Protein AF-0000000085929591 (afdb_homodimer)

Secondary structure (DSSP, 8-state):
--HHHHHHHHHHTTSS-TTTEEEEEEEE-TTSEEEEEEEEEEEE-SSSEEEEEEEEEEETTEEEEEEEEEEEHHHHHHHHHHHHHHHH-/--HHHHHHHHHHTTSS-TTTEEEEEEEE-TTSEEEEEEEEEEEE-SSSEEEEEEEEEEETTEEEEEEEEEEEHHHHHHHHHHHHHHHH-

Radius of gyration: 17.03 Å; Cα contacts (8 Å, |Δi|>4): 283; chains: 2; bounding box: 38×48×40 Å

Solvent-accessible surface area (backbone atoms only — not comparable to full-atom values): 10085 Å² total; per-residue (Å²): 133,53,68,70,55,52,54,49,50,37,30,74,72,66,74,45,51,67,88,43,35,42,78,72,45,74,45,76,45,96,88,55,31,35,39,36,35,25,37,42,70,75,54,63,42,94,91,43,37,30,32,36,43,37,36,29,39,63,54,95,94,42,77,41,78,74,44,75,46,74,46,40,49,65,54,53,52,52,50,53,52,44,51,54,53,56,69,71,101,134,54,71,69,56,51,55,47,50,37,30,75,73,65,76,45,51,66,88,43,36,42,80,72,45,73,45,78,44,94,87,54,31,35,40,35,36,25,37,42,69,76,54,64,42,95,90,44,37,29,34,34,43,37,36,29,39,62,53,94,96,41,77,42,78,76,45,75,47,74,47,40,51,65,55,53,52,51,50,53,52,43,51,54,52,58,73,71,105

Structure (mmCIF, N/CA/C/O backbone):
data_AF-0000000085929591-model_v1
#
loop_
_entity.id
_entity.type
_entity.pdbx_description
1 polymer 'Uncharacterized protein'
#
loop_
_atom_site.group_PDB
_atom_site.id
_atom_site.type_symbol
_atom_site.label_atom_id
_atom_site.label_alt_id
_atom_site.label_comp_id
_atom_site.label_asym_id
_atom_site.label_entity_id
_atom_site.label_seq_id
_atom_site.pdbx_PDB_ins_code
_atom_site.Cartn_x
_atom_site.Cartn_y
_atom_site.Cartn_z
_atom_site.occupancy
_atom_site.B_iso_or_equiv
_atom_site.auth_seq_id
_atom_site.auth_comp_id
_atom_site.auth_asym_id
_atom_site.auth_atom_id
_atom_site.pdbx_PDB_model_num
ATOM 1 N N . MET A 1 1 ? -1.637 -21.219 -13.594 1 83.44 1 MET A N 1
ATOM 2 C CA . MET A 1 1 ? -0.221 -20.875 -13.547 1 83.44 1 MET A CA 1
ATOM 3 C C . MET A 1 1 ? 0.31 -20.922 -12.117 1 83.44 1 MET A C 1
ATOM 5 O O . MET A 1 1 ? -0.383 -20.531 -11.18 1 83.44 1 MET A O 1
ATOM 9 N N . ARG A 1 2 ? 1.477 -21.438 -12.094 1 88 2 ARG A N 1
ATOM 10 C CA . ARG A 1 2 ? 2.119 -21.469 -10.789 1 88 2 ARG A CA 1
ATOM 11 C C . ARG A 1 2 ? 2.688 -20.109 -10.422 1 88 2 ARG A C 1
ATOM 13 O O . ARG A 1 2 ? 2.99 -19.297 -11.305 1 88 2 ARG A O 1
ATOM 20 N N . ILE A 1 3 ? 2.855 -19.828 -9.133 1 92.25 3 ILE A N 1
ATOM 21 C CA . ILE A 1 3 ? 3.312 -18.531 -8.641 1 92.25 3 ILE A CA 1
ATOM 22 C C . ILE A 1 3 ? 4.668 -18.188 -9.25 1 92.25 3 ILE A C 1
ATOM 24 O O . ILE A 1 3 ? 4.891 -17.062 -9.703 1 92.25 3 ILE A O 1
ATOM 28 N N . LYS A 1 4 ? 5.551 -19.141 -9.312 1 93.75 4 LYS A N 1
ATOM 29 C CA . LYS A 1 4 ? 6.887 -18.906 -9.852 1 93.75 4 LYS A CA 1
ATOM 30 C C . LYS A 1 4 ? 6.816 -18.516 -11.328 1 93.75 4 LYS A C 1
ATOM 32 O O . LYS A 1 4 ? 7.609 -17.688 -11.789 1 93.75 4 LYS A O 1
ATOM 37 N N . GLU A 1 5 ? 5.934 -19.094 -12.031 1 94 5 GLU A N 1
ATOM 38 C CA . GLU A 1 5 ? 5.738 -18.766 -13.438 1 94 5 GLU A CA 1
ATOM 39 C C . GLU A 1 5 ? 5.207 -17.344 -13.594 1 94 5 GLU A C 1
ATOM 41 O O . GLU A 1 5 ? 5.59 -16.625 -14.523 1 94 5 GLU A O 1
ATOM 46 N N . ILE A 1 6 ? 4.297 -16.969 -12.688 1 94.25 6 ILE A N 1
ATOM 47 C CA . ILE A 1 6 ? 3.711 -15.641 -12.719 1 94.25 6 ILE A CA 1
ATOM 48 C C . ILE A 1 6 ? 4.793 -14.594 -12.445 1 94.25 6 ILE A C 1
ATOM 50 O O . ILE A 1 6 ? 4.898 -13.602 -13.164 1 94.25 6 ILE A O 1
ATOM 54 N N . ILE A 1 7 ? 5.645 -14.867 -11.469 1 96.19 7 ILE A N 1
ATOM 55 C CA . ILE A 1 7 ? 6.73 -13.969 -11.102 1 96.19 7 ILE A CA 1
ATOM 56 C C . ILE A 1 7 ? 7.695 -13.812 -12.273 1 96.19 7 ILE A C 1
ATOM 58 O O . ILE A 1 7 ? 8.117 -12.703 -12.602 1 96.19 7 ILE A O 1
ATOM 62 N N . LYS A 1 8 ? 7.984 -14.93 -12.906 1 95.56 8 LYS A N 1
ATOM 63 C CA . LYS A 1 8 ? 8.859 -14.898 -14.078 1 95.56 8 LYS A CA 1
ATOM 64 C C . LYS A 1 8 ? 8.211 -14.125 -15.227 1 95.56 8 LYS A C 1
ATOM 66 O O . LYS A 1 8 ? 8.867 -13.328 -15.891 1 95.56 8 LYS A O 1
ATOM 71 N N . ALA A 1 9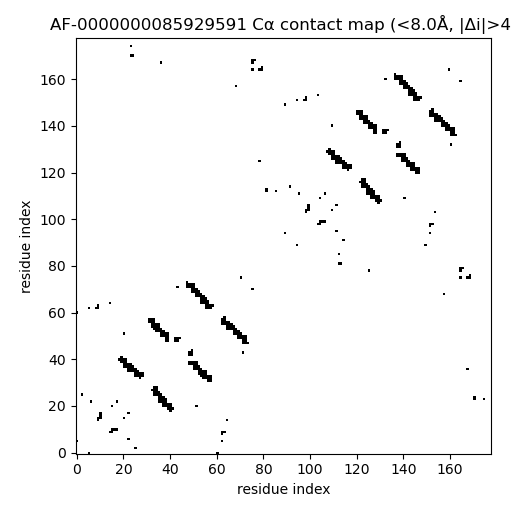 ? 6.941 -14.383 -15.43 1 95.31 9 ALA A N 1
ATOM 72 C CA . ALA A 1 9 ? 6.219 -13.695 -16.5 1 95.31 9 ALA A CA 1
ATOM 73 C C . ALA A 1 9 ? 6.219 -12.188 -16.281 1 95.31 9 ALA A C 1
ATOM 75 O O . ALA A 1 9 ? 6.406 -11.414 -17.219 1 95.31 9 ALA A O 1
ATOM 76 N N . LEU A 1 10 ? 6.012 -11.711 -15.055 1 96.19 10 LEU A N 1
ATOM 77 C CA . LEU A 1 10 ? 6.027 -10.289 -14.727 1 96.19 10 LEU A CA 1
ATOM 78 C C . LEU A 1 10 ? 7.398 -9.68 -15.008 1 96.19 10 LEU A C 1
ATOM 80 O O . LEU A 1 10 ? 7.492 -8.562 -15.508 1 96.19 10 LEU A O 1
ATOM 84 N N . SER A 1 11 ? 8.43 -10.438 -14.695 1 96.44 11 SER A N 1
ATOM 85 C CA . SER A 1 11 ? 9.789 -9.977 -14.945 1 96.44 11 SER A CA 1
ATOM 86 C C . SER A 1 11 ? 10.07 -9.898 -16.438 1 96.44 11 SER A C 1
ATOM 88 O O . SER A 1 11 ? 10.633 -8.914 -16.922 1 96.44 11 SER A O 1
ATOM 90 N N . ASP A 1 12 ? 9.633 -10.922 -17.188 1 96.06 12 ASP A N 1
ATOM 91 C CA . ASP A 1 12 ? 9.844 -10.969 -18.625 1 96.06 12 ASP A CA 1
ATOM 92 C C . ASP A 1 12 ? 9.141 -9.812 -19.328 1 96.06 12 ASP A C 1
ATOM 94 O O . ASP A 1 12 ? 9.625 -9.297 -20.344 1 96.06 12 ASP A O 1
ATOM 98 N N . LYS A 1 13 ? 8.039 -9.352 -18.812 1 95.5 13 LYS A N 1
ATOM 99 C CA . LYS A 1 13 ? 7.254 -8.258 -19.375 1 95.5 13 LYS A CA 1
ATOM 100 C C . LYS A 1 13 ? 7.828 -6.902 -18.984 1 95.5 13 LYS A C 1
ATOM 102 O O . LYS A 1 13 ? 7.344 -5.859 -19.422 1 95.5 13 LYS A O 1
ATOM 107 N N . GLY A 1 14 ? 8.789 -6.906 -18.031 1 95.5 14 GLY A N 1
ATOM 108 C CA . GLY A 1 14 ? 9.406 -5.672 -17.578 1 95.5 14 GLY A CA 1
ATOM 109 C C . GLY A 1 14 ? 8.625 -4.992 -16.469 1 95.5 14 GLY A C 1
ATOM 110 O O . GLY A 1 14 ? 8.875 -3.828 -16.156 1 95.5 14 GLY A O 1
ATOM 111 N N . GLU A 1 15 ? 7.637 -5.73 -15.875 1 95.81 15 GLU A N 1
ATOM 112 C CA . GLU A 1 15 ? 6.801 -5.148 -14.828 1 95.81 15 GLU A CA 1
ATOM 113 C C . GLU A 1 15 ? 7.543 -5.094 -13.492 1 95.81 15 GLU A C 1
ATOM 115 O O . GLU A 1 15 ? 7.387 -4.141 -12.727 1 95.81 15 GLU A O 1
ATOM 120 N N . VAL A 1 16 ? 8.289 -6.09 -13.203 1 96 16 VAL A N 1
ATOM 121 C CA . VAL A 1 16 ? 9.086 -6.16 -11.977 1 96 16 VAL A CA 1
ATOM 122 C C . VAL A 1 16 ? 10.422 -6.832 -12.273 1 96 16 VAL A C 1
ATOM 124 O O . VAL A 1 16 ? 10.469 -8.016 -12.617 1 96 16 VAL A O 1
ATOM 127 N N . SER A 1 17 ? 11.469 -6.129 -12.125 1 97.19 17 SER A N 1
ATOM 128 C CA . SER A 1 17 ? 12.797 -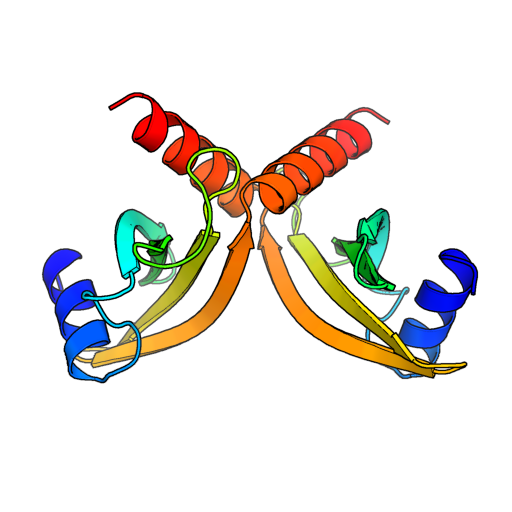6.68 -12.383 1 97.19 17 SER A CA 1
ATOM 129 C C . SER A 1 17 ? 13.281 -7.531 -11.219 1 97.19 17 SER A C 1
ATOM 131 O O . SER A 1 17 ? 13.469 -7.027 -10.109 1 97.19 17 SER A O 1
ATOM 133 N N . LEU A 1 18 ? 13.602 -8.719 -11.492 1 97.5 18 LEU A N 1
ATOM 134 C CA . LEU A 1 18 ? 14.055 -9.625 -10.438 1 97.5 18 LEU A CA 1
ATOM 135 C C . LEU A 1 18 ? 15.484 -9.305 -10.023 1 97.5 18 LEU A C 1
ATOM 137 O O . LEU A 1 18 ? 15.961 -9.773 -8.984 1 97.5 18 LEU A O 1
ATOM 141 N N . ASP A 1 19 ? 16.188 -8.492 -10.805 1 96.44 19 ASP A N 1
ATOM 142 C CA . ASP A 1 19 ? 17.5 -8 -10.406 1 96.44 19 ASP A CA 1
ATOM 143 C C . ASP A 1 19 ? 17.375 -6.969 -9.289 1 96.44 19 ASP A C 1
ATOM 145 O O . ASP A 1 19 ? 18.312 -6.785 -8.5 1 96.44 19 ASP A O 1
ATOM 149 N N . ILE A 1 20 ? 16.234 -6.34 -9.203 1 97.44 20 ILE A N 1
ATOM 150 C CA . ILE A 1 20 ? 16.016 -5.25 -8.258 1 97.44 20 ILE A CA 1
ATOM 151 C C . ILE A 1 20 ? 15.094 -5.723 -7.133 1 97.44 20 ILE A C 1
ATOM 153 O O . ILE A 1 20 ? 15.266 -5.328 -5.977 1 97.44 20 ILE A O 1
ATOM 157 N N . TRP A 1 21 ? 14.148 -6.512 -7.512 1 97.38 21 TRP A N 1
ATOM 158 C CA . TRP A 1 21 ? 13.109 -6.906 -6.566 1 97.38 21 TRP A CA 1
ATOM 159 C C . TRP A 1 21 ? 13.156 -8.406 -6.305 1 97.38 21 TRP A C 1
ATOM 161 O O . TRP A 1 21 ? 13.031 -9.211 -7.23 1 97.38 21 TRP A O 1
ATOM 171 N N . LYS A 1 22 ? 13.281 -8.859 -5.09 1 97 22 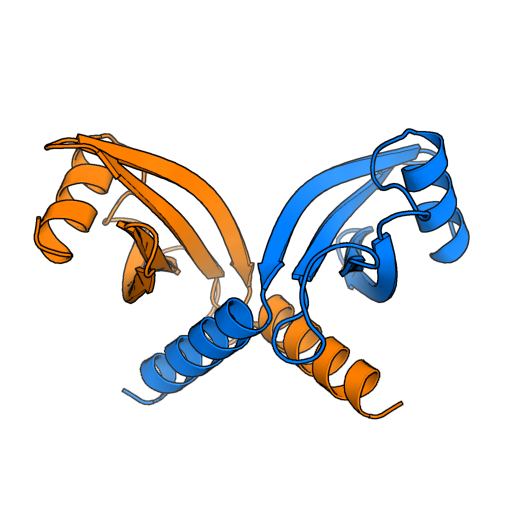LYS A N 1
ATOM 172 C CA . LYS A 1 22 ? 13.242 -10.25 -4.664 1 97 22 LYS A CA 1
ATOM 173 C C . LYS A 1 22 ? 11.859 -10.625 -4.141 1 97 22 LYS A C 1
ATOM 175 O O . LYS A 1 22 ? 11.398 -10.07 -3.141 1 97 22 LYS A O 1
ATOM 180 N N . PRO A 1 23 ? 11.172 -11.578 -4.781 1 97.5 23 PRO A N 1
ATOM 181 C CA . PRO A 1 23 ? 9.898 -12.016 -4.203 1 97.5 23 PRO A CA 1
ATOM 182 C C . PRO A 1 23 ? 10.07 -12.672 -2.838 1 97.5 23 PRO A C 1
ATOM 184 O O . PRO A 1 23 ? 10.938 -13.531 -2.666 1 97.5 23 PRO A O 1
ATOM 187 N N . ILE A 1 24 ? 9.188 -12.273 -1.841 1 96.88 24 ILE A N 1
ATOM 188 C CA . ILE A 1 24 ? 9.398 -12.836 -0.513 1 96.88 24 ILE A CA 1
ATOM 189 C C . ILE A 1 24 ? 8.109 -13.5 -0.03 1 96.88 24 ILE A C 1
ATOM 191 O O . ILE A 1 24 ? 8.117 -14.266 0.938 1 96.88 24 ILE A O 1
ATOM 195 N N . SER A 1 25 ? 6.996 -13.18 -0.632 1 96.25 25 SER A N 1
ATOM 196 C CA . SER A 1 25 ? 5.727 -13.805 -0.29 1 96.25 25 SER A CA 1
ATOM 197 C C . SER A 1 25 ? 4.703 -13.633 -1.41 1 96.25 25 SER A C 1
ATOM 199 O O . SER A 1 25 ? 4.82 -12.719 -2.225 1 96.25 25 SER A O 1
ATOM 201 N N . ALA A 1 26 ? 3.799 -14.531 -1.488 1 96.12 26 ALA A N 1
ATOM 202 C CA . ALA A 1 26 ? 2.689 -14.461 -2.438 1 96.12 26 ALA A CA 1
ATOM 203 C C . ALA A 1 26 ? 1.414 -15.039 -1.833 1 96.12 26 ALA A C 1
ATOM 205 O O . ALA A 1 26 ? 1.467 -16 -1.055 1 96.12 26 ALA A O 1
ATOM 206 N N . ARG A 1 27 ? 0.378 -14.336 -2.229 1 93.25 27 ARG A N 1
ATOM 207 C CA . ARG A 1 27 ? -0.925 -14.75 -1.723 1 93.25 27 ARG A CA 1
ATOM 208 C C . ARG A 1 27 ? -1.979 -14.711 -2.824 1 93.25 27 ARG A C 1
ATOM 210 O O . ARG A 1 27 ? -2.191 -13.672 -3.449 1 93.25 27 ARG A O 1
ATOM 217 N N . LYS A 1 28 ? -2.6 -15.805 -2.98 1 88.38 28 LYS A N 1
ATOM 218 C CA . LYS A 1 28 ? -3.678 -15.859 -3.963 1 88.38 28 LYS A CA 1
ATOM 219 C C . LYS A 1 28 ? -5.02 -15.508 -3.326 1 88.38 28 LYS A C 1
ATOM 221 O O . LYS A 1 28 ? -5.332 -15.969 -2.227 1 88.38 28 LYS A O 1
ATOM 226 N N . SER A 1 29 ? -5.707 -14.578 -3.963 1 83.44 29 SER A N 1
ATOM 227 C CA . SER A 1 29 ? -7.031 -14.211 -3.477 1 83.44 29 SER A CA 1
ATOM 228 C C . SER A 1 29 ? -8.109 -15.078 -4.113 1 83.44 29 SER A C 1
ATOM 230 O O . SER A 1 29 ? -7.875 -15.727 -5.133 1 83.44 29 SER A O 1
ATOM 232 N N . SER A 1 30 ? -9.297 -15.07 -3.434 1 79.94 30 SER A N 1
ATOM 233 C CA . SER A 1 30 ? -10.398 -15.914 -3.879 1 79.94 30 SER A CA 1
ATOM 234 C C . SER A 1 30 ? -10.93 -15.461 -5.234 1 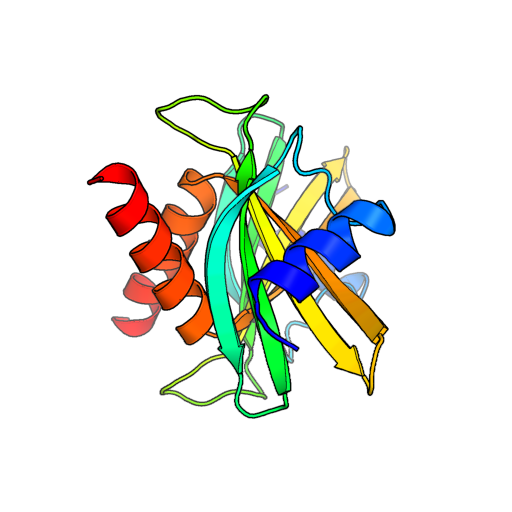79.94 30 SER A C 1
ATOM 236 O O . SER A 1 30 ? -11.531 -16.25 -5.969 1 79.94 30 SER A O 1
ATOM 238 N N . ASP A 1 31 ? -10.711 -14.219 -5.543 1 80.06 31 ASP A N 1
ATOM 239 C CA . ASP A 1 31 ? -11.234 -13.672 -6.793 1 80.06 31 ASP A CA 1
ATOM 240 C C . ASP A 1 31 ? -10.305 -13.984 -7.961 1 80.06 31 ASP A C 1
ATOM 242 O O . ASP A 1 31 ? -10.516 -13.5 -9.078 1 80.06 31 ASP A O 1
ATOM 246 N N . GLY A 1 32 ? -9.211 -14.75 -7.746 1 80.75 32 GLY A N 1
ATOM 247 C CA . GLY A 1 32 ? -8.305 -15.164 -8.805 1 80.75 32 GLY A CA 1
ATOM 248 C C . GLY A 1 32 ? -7.09 -14.258 -8.938 1 80.75 32 GLY A C 1
ATOM 249 O O . GLY A 1 32 ? -6.227 -14.492 -9.781 1 80.75 32 GLY A O 1
ATOM 250 N N . THR A 1 33 ? -7.09 -13.211 -8.125 1 91 33 THR A N 1
ATOM 251 C CA . THR A 1 33 ? -5.941 -12.312 -8.172 1 91 33 THR A CA 1
ATOM 252 C C . THR A 1 33 ? -4.832 -12.805 -7.25 1 91 33 THR A C 1
ATOM 254 O O . THR A 1 33 ? -5.035 -13.734 -6.465 1 91 33 THR A O 1
ATOM 257 N N . LEU A 1 34 ? -3.686 -12.289 -7.535 1 94.81 34 LEU A N 1
ATOM 258 C CA . LEU A 1 34 ? -2.494 -12.648 -6.777 1 94.81 34 LEU A CA 1
ATOM 259 C C . LEU A 1 34 ? -1.807 -11.414 -6.215 1 94.81 34 LEU A C 1
ATOM 261 O O . LEU A 1 34 ? -1.66 -10.406 -6.91 1 94.81 34 LEU A O 1
ATOM 265 N N . ASP A 1 35 ? -1.542 -11.469 -4.91 1 95.25 35 ASP A N 1
ATOM 266 C CA . ASP A 1 35 ? -0.692 -10.469 -4.266 1 95.25 35 ASP A CA 1
ATOM 267 C C . ASP A 1 35 ? 0.738 -10.984 -4.117 1 95.25 35 ASP A C 1
ATOM 269 O O . ASP A 1 35 ? 0.958 -12.102 -3.648 1 95.25 35 ASP A O 1
ATOM 273 N N . ILE A 1 36 ? 1.66 -10.18 -4.582 1 97.31 36 ILE A N 1
ATOM 274 C CA . ILE A 1 36 ? 3.061 -10.555 -4.426 1 97.31 36 ILE A CA 1
ATOM 275 C C . ILE A 1 36 ? 3.812 -9.453 -3.686 1 97.31 36 ILE A C 1
ATOM 277 O O . ILE A 1 36 ? 3.668 -8.266 -4.008 1 97.31 36 ILE A O 1
ATOM 281 N N . LEU A 1 37 ? 4.555 -9.836 -2.664 1 97.75 37 LEU A N 1
ATOM 282 C CA . LEU A 1 37 ? 5.41 -8.914 -1.922 1 97.75 37 LEU A CA 1
ATOM 283 C C . LEU A 1 37 ? 6.879 -9.133 -2.285 1 97.75 37 LEU A C 1
ATOM 285 O O . LEU A 1 37 ? 7.367 -10.266 -2.275 1 97.75 37 LEU A O 1
ATOM 289 N N . TYR A 1 38 ? 7.5 -8.016 -2.674 1 97.69 38 TYR A N 1
ATOM 290 C CA . TYR A 1 38 ? 8.922 -8.047 -2.998 1 97.69 38 TYR A CA 1
ATOM 291 C C . TYR A 1 38 ? 9.727 -7.199 -2.018 1 97.69 38 TYR A C 1
ATOM 293 O O . TYR A 1 38 ? 9.203 -6.234 -1.454 1 97.69 38 TYR A O 1
ATOM 301 N N . ARG A 1 39 ? 10.969 -7.543 -1.855 1 97.19 39 ARG A N 1
ATOM 302 C CA . ARG A 1 39 ? 11.953 -6.711 -1.168 1 97.19 39 ARG A CA 1
ATOM 303 C C . ARG A 1 39 ? 12.969 -6.145 -2.152 1 97.19 39 ARG A C 1
ATOM 305 O O . ARG A 1 39 ? 13.453 -6.855 -3.035 1 97.19 39 ARG A O 1
ATOM 312 N N . ASN A 1 40 ? 13.195 -4.891 -2.021 1 97.12 40 ASN A N 1
ATOM 313 C CA . ASN A 1 40 ? 14.188 -4.27 -2.896 1 97.12 40 ASN A CA 1
ATOM 314 C C . ASN A 1 40 ? 15.602 -4.742 -2.568 1 97.12 40 ASN A C 1
ATOM 316 O O . ASN A 1 40 ? 16 -4.754 -1.401 1 97.12 40 ASN A O 1
ATOM 320 N N . ARG A 1 41 ? 16.312 -5.043 -3.561 1 94.94 41 ARG A N 1
ATOM 321 C CA . ARG A 1 41 ? 17.672 -5.574 -3.361 1 94.94 41 ARG A CA 1
ATOM 322 C C . ARG A 1 41 ? 18.703 -4.453 -3.332 1 94.94 41 ARG A C 1
ATOM 324 O O . ARG A 1 41 ? 19.828 -4.648 -2.871 1 94.94 41 ARG A O 1
ATOM 331 N N . VAL 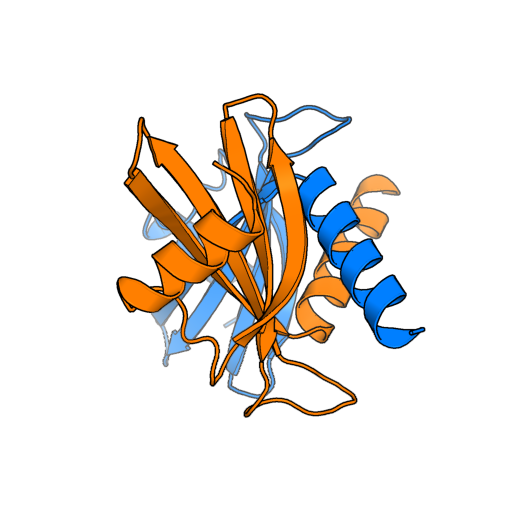A 1 42 ? 18.281 -3.314 -3.848 1 92.5 42 VAL A N 1
ATOM 332 C CA . VAL A 1 42 ? 19.297 -2.312 -4.172 1 92.5 42 VAL A CA 1
ATOM 333 C C . VAL A 1 42 ? 19.141 -1.106 -3.248 1 92.5 42 VAL A C 1
ATOM 335 O O . VAL A 1 42 ? 20.141 -0.564 -2.758 1 92.5 42 VAL A O 1
ATOM 338 N N . VAL A 1 43 ? 17.906 -0.72 -3.061 1 88.81 43 VAL A N 1
ATOM 339 C CA . VAL A 1 43 ? 17.688 0.474 -2.248 1 88.81 43 VAL A CA 1
ATOM 340 C C . VAL A 1 43 ? 17.094 0.081 -0.898 1 88.81 43 VAL A C 1
ATOM 342 O O . VAL A 1 43 ? 1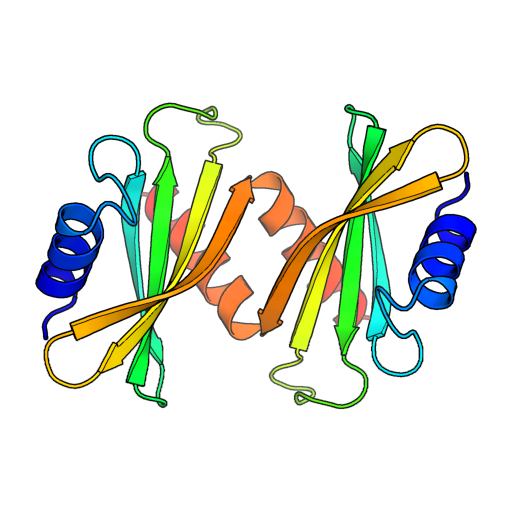6.578 -1.025 -0.741 1 88.81 43 VAL A O 1
ATOM 345 N N . GLY A 1 44 ? 17.25 0.973 0.072 1 84.19 44 GLY A N 1
ATOM 346 C CA . GLY A 1 44 ? 16.812 0.704 1.435 1 84.19 44 GLY A CA 1
ATOM 347 C C . GLY A 1 44 ? 17.938 0.185 2.32 1 84.19 44 GLY A C 1
ATOM 348 O O . GLY A 1 44 ? 19.047 -0.04 1.852 1 84.19 44 GLY A O 1
ATOM 349 N N . SER A 1 45 ? 17.734 0.151 3.576 1 85.69 45 SER A N 1
ATOM 350 C CA . SER A 1 45 ? 18.688 -0.381 4.547 1 85.69 45 SER A CA 1
ATOM 351 C C . SER A 1 45 ? 18.109 -1.602 5.266 1 85.69 45 SER A C 1
ATOM 353 O O . SER A 1 45 ? 16.938 -1.925 5.109 1 85.69 45 SER A O 1
ATOM 355 N N . GLU A 1 46 ? 18.969 -2.264 5.859 1 84.62 46 GLU A N 1
ATOM 356 C CA . GLU A 1 46 ? 18.516 -3.404 6.656 1 84.62 46 GLU A CA 1
ATOM 357 C C . GLU A 1 46 ? 17.484 -2.979 7.699 1 84.62 46 GLU A C 1
ATOM 359 O O . GLU A 1 46 ? 16.562 -3.736 8.016 1 84.62 46 GLU A O 1
ATOM 364 N N . LYS A 1 47 ? 17.641 -1.708 8.188 1 87.44 47 LYS A N 1
ATOM 365 C CA . LYS A 1 47 ? 16.766 -1.208 9.242 1 87.44 47 LYS A CA 1
ATOM 366 C C . LYS A 1 47 ? 15.445 -0.697 8.664 1 87.44 47 LYS A C 1
ATOM 368 O O . LYS A 1 47 ? 14.43 -0.641 9.367 1 87.44 47 LYS A O 1
ATOM 373 N N . ASP A 1 48 ? 15.547 -0.304 7.414 1 90.19 48 ASP A N 1
ATOM 374 C CA . ASP A 1 48 ? 14.344 0.209 6.77 1 90.19 48 ASP A CA 1
ATOM 375 C C . ASP A 1 48 ? 14.289 -0.215 5.301 1 90.19 48 ASP A C 1
ATOM 377 O O . ASP A 1 48 ? 14.461 0.611 4.402 1 90.19 48 ASP A O 1
ATOM 381 N N . PRO A 1 49 ? 14.062 -1.452 5.113 1 94.44 49 PRO A N 1
ATOM 382 C CA . PRO A 1 49 ? 13.977 -1.984 3.752 1 94.44 49 PRO A CA 1
ATOM 383 C C . PRO A 1 49 ? 12.812 -1.389 2.957 1 94.44 49 PRO A C 1
ATOM 385 O O . PRO A 1 49 ? 11.891 -0.824 3.543 1 94.44 49 PRO A O 1
ATOM 388 N N . VAL A 1 50 ? 12.953 -1.439 1.698 1 94.69 50 VAL A N 1
ATOM 389 C CA . VAL A 1 50 ? 11.914 -1 0.778 1 94.69 50 VAL A CA 1
ATOM 390 C C . VAL A 1 50 ? 11.234 -2.213 0.143 1 94.69 50 VAL A C 1
ATOM 392 O O . VAL A 1 50 ? 11.906 -3.17 -0.249 1 94.69 50 VAL A O 1
ATOM 395 N N . PHE A 1 51 ? 9.945 -2.166 0.134 1 96.12 51 PHE A N 1
ATOM 396 C CA . PHE A 1 51 ? 9.164 -3.285 -0.388 1 96.12 51 PHE A CA 1
ATOM 397 C C . PHE A 1 51 ? 8.297 -2.842 -1.56 1 96.12 51 PHE A C 1
ATOM 399 O O . PHE A 1 51 ? 8.07 -1.645 -1.753 1 96.12 51 PHE A O 1
ATOM 406 N N . LEU A 1 52 ? 7.91 -3.73 -2.354 1 96.69 52 LEU A N 1
ATOM 407 C CA . LEU A 1 52 ? 6.93 -3.584 -3.426 1 96.69 52 LEU A CA 1
ATOM 408 C C . LEU A 1 52 ? 5.812 -4.613 -3.285 1 96.69 52 LEU A C 1
ATOM 410 O O . LEU A 1 52 ? 6.078 -5.805 -3.135 1 96.69 52 LEU A O 1
ATOM 414 N N . TRP A 1 53 ? 4.605 -4.113 -3.146 1 96.25 53 TRP A N 1
ATOM 415 C CA . TRP A 1 53 ? 3.422 -4.961 -3.227 1 96.25 53 TRP A CA 1
ATOM 416 C C . TRP A 1 53 ? 2.775 -4.867 -4.605 1 96.25 53 TRP A C 1
ATOM 418 O O . TRP A 1 53 ? 2.398 -3.781 -5.051 1 96.25 53 TRP A O 1
ATOM 428 N N . ALA A 1 54 ? 2.668 -5.988 -5.344 1 96.19 54 ALA A N 1
ATOM 429 C CA . ALA A 1 54 ? 2.02 -6.051 -6.652 1 96.19 54 ALA A CA 1
ATOM 430 C C . ALA A 1 54 ? 0.718 -6.848 -6.578 1 96.19 54 ALA A C 1
ATOM 432 O O . ALA A 1 54 ? 0.693 -7.961 -6.055 1 96.19 54 ALA A O 1
ATOM 433 N N . TYR A 1 55 ? -0.322 -6.188 -6.984 1 94.5 55 TYR A N 1
ATOM 434 C CA . TYR A 1 55 ? -1.626 -6.812 -7.172 1 94.5 55 TYR A CA 1
ATOM 435 C C . TYR A 1 55 ? -1.846 -7.195 -8.633 1 94.5 55 TYR A C 1
ATOM 437 O O . TYR A 1 55 ? -1.886 -6.328 -9.508 1 94.5 55 TYR A O 1
ATOM 445 N N . VAL A 1 56 ? -1.978 -8.5 -8.828 1 95.56 56 VAL A N 1
ATOM 446 C CA . VAL A 1 56 ? -1.869 -9.016 -10.188 1 95.56 56 VAL A CA 1
ATOM 447 C C . VAL A 1 56 ? -3.117 -9.828 -10.531 1 95.56 56 VAL A C 1
ATOM 449 O O . VAL A 1 56 ? -3.643 -10.562 -9.695 1 95.56 56 VAL A O 1
ATOM 452 N N . ASN A 1 57 ? -3.523 -9.602 -11.758 1 93 57 ASN A N 1
ATOM 453 C CA . ASN A 1 57 ? -4.605 -10.406 -12.312 1 93 57 ASN A CA 1
ATOM 454 C C . ASN A 1 57 ? -4.078 -11.469 -13.281 1 93 57 ASN A C 1
ATOM 456 O O . ASN A 1 57 ? -3.156 -11.203 -14.055 1 93 57 ASN A O 1
ATOM 460 N N . ILE A 1 58 ? -4.621 -12.656 -13.07 1 87.81 58 ILE A N 1
ATOM 461 C CA . ILE A 1 58 ? -4.273 -13.758 -13.961 1 87.81 58 ILE A CA 1
ATOM 462 C C . ILE A 1 58 ? -5.422 -14.016 -14.938 1 87.81 58 ILE A C 1
ATOM 464 O O . ILE A 1 58 ? -6.516 -14.406 -14.531 1 87.81 58 ILE A O 1
ATOM 468 N N . VAL A 1 59 ? -5.277 -13.602 -16.156 1 80.88 59 VAL A N 1
ATOM 469 C CA . VAL A 1 59 ? -6.301 -13.805 -17.172 1 80.88 59 VAL A CA 1
ATOM 470 C C . VAL A 1 59 ? -5.789 -14.789 -18.234 1 80.88 59 VAL A C 1
ATOM 472 O O . VAL A 1 59 ? -4.879 -14.469 -19 1 80.88 59 VAL A O 1
ATOM 475 N N . GLU A 1 60 ? -6.543 -15.992 -18.156 1 79.25 60 GLU A N 1
ATOM 476 C CA . GLU A 1 60 ? -6.152 -17.062 -19.078 1 79.25 60 GLU A CA 1
ATOM 477 C C . GLU A 1 60 ? -4.664 -17.359 -18.969 1 79.25 60 GLU A C 1
ATOM 479 O O . GLU A 1 60 ? -4.176 -17.75 -17.906 1 79.25 60 GLU A O 1
ATOM 484 N N . ASP A 1 61 ? -3.803 -16.969 -19.938 1 76.75 61 ASP A N 1
ATOM 485 C CA . ASP A 1 61 ? -2.375 -17.266 -19.922 1 76.75 61 ASP A CA 1
ATOM 486 C C . ASP A 1 61 ? -1.547 -15.984 -19.859 1 76.75 61 ASP A C 1
ATOM 488 O O . ASP A 1 61 ? -0.398 -15.961 -20.312 1 76.75 61 ASP A O 1
ATOM 492 N N . ASP A 1 62 ? -2.326 -14.984 -19.375 1 88.06 62 ASP A N 1
ATOM 493 C CA . ASP A 1 62 ? -1.582 -13.734 -19.266 1 88.06 62 ASP A CA 1
ATOM 494 C C . ASP A 1 62 ? -1.673 -13.164 -17.844 1 88.06 62 ASP A C 1
ATOM 496 O O . ASP A 1 62 ? -2.562 -13.539 -17.078 1 88.06 62 ASP A O 1
ATOM 500 N N . VAL A 1 63 ? -0.657 -12.414 -17.484 1 91.62 63 VAL A N 1
ATOM 501 C CA . VAL A 1 63 ? -0.599 -11.766 -16.172 1 91.62 63 VAL A CA 1
ATOM 502 C C . VAL A 1 63 ? -0.541 -10.25 -16.344 1 91.62 63 VAL A C 1
ATOM 504 O O . VAL A 1 63 ? 0.155 -9.75 -17.234 1 91.62 63 VAL A O 1
ATOM 507 N N . ARG A 1 64 ? -1.39 -9.555 -15.57 1 92.25 64 ARG A N 1
ATOM 508 C CA . ARG A 1 64 ? -1.431 -8.094 -15.625 1 92.25 64 ARG A CA 1
ATOM 509 C C . ARG A 1 64 ? -1.335 -7.496 -14.227 1 92.25 64 ARG A C 1
ATOM 511 O O . ARG A 1 64 ? -2.018 -7.949 -13.305 1 92.25 64 ARG A O 1
ATOM 518 N N . VAL A 1 65 ? -0.496 -6.543 -14.125 1 92.81 65 VAL A N 1
ATOM 519 C CA . VAL A 1 65 ? -0.421 -5.816 -12.859 1 92.81 65 VAL A CA 1
ATOM 520 C C . VAL A 1 65 ? -1.586 -4.832 -12.758 1 92.81 65 VAL A C 1
ATOM 522 O O . VAL A 1 65 ? -1.783 -4.004 -13.648 1 92.81 65 VAL A O 1
ATOM 525 N N . LEU A 1 66 ? -2.365 -5.008 -11.75 1 90.31 66 LEU A N 1
ATOM 526 C CA . LEU A 1 66 ? -3.467 -4.082 -11.508 1 90.31 66 LEU A CA 1
ATOM 527 C C . LEU A 1 66 ? -3 -2.881 -10.688 1 90.31 66 LEU A C 1
ATOM 529 O O . LEU A 1 66 ? -3.439 -1.755 -10.93 1 90.31 66 LEU A O 1
ATOM 533 N N . GLU A 1 67 ? -2.182 -3.082 -9.773 1 87 67 GLU A N 1
ATOM 534 C CA . GLU A 1 67 ? -1.636 -2.037 -8.914 1 87 67 GLU A CA 1
ATOM 535 C C . GLU A 1 67 ? -0.269 -2.436 -8.359 1 87 67 GLU A C 1
ATOM 537 O O . GLU A 1 67 ? 0.004 -3.619 -8.156 1 87 67 GLU A O 1
ATOM 542 N N . LYS A 1 68 ? 0.598 -1.453 -8.25 1 92.06 68 LYS A N 1
ATOM 543 C CA . LYS A 1 68 ? 1.89 -1.605 -7.586 1 92.06 68 LYS A CA 1
ATOM 544 C C . LYS A 1 68 ? 2.133 -0.473 -6.59 1 92.06 68 LYS A C 1
ATOM 546 O O . LYS A 1 68 ? 1.854 0.69 -6.887 1 92.06 68 LYS A O 1
ATOM 551 N N . ILE A 1 69 ? 2.67 -0.883 -5.477 1 90.25 69 ILE A N 1
ATOM 552 C CA . ILE A 1 69 ? 2.973 0.153 -4.492 1 90.25 69 ILE A CA 1
ATOM 553 C C . ILE A 1 69 ? 4.301 -0.158 -3.807 1 90.25 69 ILE A C 1
ATOM 555 O O . ILE A 1 69 ? 4.57 -1.31 -3.457 1 90.25 69 ILE A O 1
ATOM 559 N N . THR A 1 70 ? 5.051 0.87 -3.732 1 92.38 70 THR A N 1
ATOM 560 C CA . THR A 1 70 ? 6.297 0.758 -2.98 1 92.38 70 THR A CA 1
ATOM 561 C C . THR A 1 70 ? 6.164 1.422 -1.613 1 92.38 70 THR A C 1
ATOM 563 O O . THR A 1 70 ? 5.559 2.488 -1.491 1 92.38 70 THR A O 1
ATOM 566 N N . PHE A 1 71 ? 6.688 0.77 -0.639 1 91.62 71 PHE A N 1
ATOM 567 C CA . PHE A 1 71 ? 6.652 1.323 0.71 1 91.62 71 PHE A CA 1
ATOM 568 C C . PHE A 1 71 ? 7.852 0.845 1.521 1 91.62 71 PHE A C 1
ATOM 570 O O . PHE A 1 71 ? 8.523 -0.116 1.139 1 91.62 71 PHE A O 1
ATOM 577 N N . LYS A 1 72 ? 8.109 1.547 2.561 1 92.44 72 LYS A N 1
ATOM 578 C CA . LYS A 1 72 ? 9.141 1.156 3.512 1 92.44 72 LYS A CA 1
ATOM 579 C C . LYS A 1 72 ? 8.539 0.44 4.715 1 92.44 72 LYS A C 1
ATOM 581 O O . LYS A 1 72 ? 7.344 0.569 4.988 1 92.44 72 LYS A O 1
ATOM 586 N N . LYS A 1 73 ? 9.383 -0.265 5.383 1 93.19 73 LYS A N 1
ATOM 587 C CA . LYS A 1 73 ? 8.953 -0.965 6.59 1 93.19 73 LYS A CA 1
ATOM 588 C C . LYS A 1 73 ? 8.32 -0.001 7.586 1 93.19 73 LYS A C 1
ATOM 590 O O . LYS A 1 73 ? 7.336 -0.344 8.25 1 93.19 73 LYS A O 1
ATOM 595 N N . GLU A 1 74 ? 8.852 1.189 7.715 1 92.75 74 GLU A N 1
ATOM 596 C CA . GLU A 1 74 ? 8.328 2.168 8.664 1 92.75 74 GLU A CA 1
ATOM 597 C C . GLU A 1 74 ? 6.883 2.531 8.352 1 92.75 74 GLU A C 1
ATOM 599 O O . GLU A 1 74 ? 6.102 2.838 9.25 1 92.75 74 GLU A O 1
ATOM 604 N N . HIS A 1 75 ? 6.562 2.523 7.086 1 93.06 75 HIS A N 1
ATOM 605 C CA . HIS A 1 75 ? 5.188 2.812 6.695 1 93.06 75 HIS A CA 1
ATOM 606 C C . HIS A 1 75 ? 4.238 1.716 7.172 1 93.06 75 HIS A C 1
ATOM 608 O O . HIS A 1 75 ? 3.172 2.006 7.719 1 93.06 75 HIS A O 1
ATOM 614 N N . VAL A 1 76 ? 4.66 0.477 7.008 1 94.38 76 VAL A N 1
ATOM 615 C CA . VAL A 1 76 ? 3.836 -0.652 7.43 1 94.38 76 VAL A CA 1
ATOM 616 C C . VAL A 1 76 ? 3.629 -0.607 8.945 1 94.38 76 VAL A C 1
ATOM 618 O O . VAL A 1 76 ? 2.516 -0.817 9.43 1 94.38 76 VAL A O 1
ATOM 621 N N . LYS A 1 77 ? 4.68 -0.351 9.641 1 94.38 77 LYS A N 1
ATOM 622 C CA . LYS A 1 77 ? 4.59 -0.244 11.094 1 94.38 77 LYS A CA 1
ATOM 623 C C . LYS A 1 77 ? 3.605 0.848 11.5 1 94.38 77 LYS A C 1
ATOM 625 O O . LYS A 1 77 ? 2.762 0.632 12.375 1 94.38 77 LYS A O 1
ATOM 630 N N . TRP A 1 78 ? 3.729 1.978 10.906 1 96.06 78 TRP A N 1
ATOM 631 C CA . TRP A 1 78 ? 2.85 3.1 11.219 1 96.06 78 TRP A CA 1
ATOM 632 C C . TRP A 1 78 ? 1.396 2.75 10.914 1 96.06 78 TRP A C 1
ATOM 634 O O . TRP A 1 78 ? 0.506 3.006 11.727 1 96.06 78 TRP A O 1
ATOM 644 N N . ILE A 1 79 ? 1.162 2.129 9.766 1 96.75 79 ILE A N 1
ATOM 645 C CA . ILE A 1 79 ? -0.188 1.755 9.359 1 96.75 79 ILE A CA 1
ATOM 646 C C . ILE A 1 79 ? -0.766 0.749 10.352 1 96.75 79 ILE A C 1
ATOM 648 O O . ILE A 1 79 ? -1.887 0.92 10.836 1 96.75 79 ILE A O 1
ATOM 652 N N . THR A 1 80 ? 0.036 -0.252 10.641 1 96 80 THR A N 1
ATOM 653 C CA . THR A 1 80 ? -0.412 -1.286 11.562 1 96 80 THR A CA 1
ATOM 654 C C . THR A 1 80 ? -0.767 -0.683 12.922 1 96 80 THR A C 1
ATOM 656 O O . THR A 1 80 ? -1.826 -0.977 13.477 1 96 80 THR A O 1
ATOM 659 N N . ASN A 1 81 ? 0.101 0.175 13.406 1 96.5 81 ASN A N 1
ATOM 660 C CA . ASN A 1 81 ? -0.139 0.822 14.695 1 96.5 81 ASN A CA 1
ATOM 661 C C . ASN A 1 81 ? -1.39 1.696 14.656 1 96.5 81 ASN A C 1
ATOM 663 O O . ASN A 1 81 ? -2.154 1.731 15.625 1 96.5 81 ASN A O 1
ATOM 667 N N . SER A 1 82 ? -1.565 2.408 13.594 1 95.38 82 SER A N 1
ATOM 668 C CA . SER A 1 82 ? -2.709 3.303 13.438 1 95.38 82 SER A CA 1
ATOM 669 C C . SER A 1 82 ? -4.02 2.525 13.43 1 95.38 82 SER A C 1
ATOM 671 O O . SER A 1 82 ? -4.996 2.938 14.062 1 95.38 82 SER A O 1
ATOM 673 N N . ILE A 1 83 ? -3.98 1.397 12.711 1 94.94 83 ILE A N 1
ATOM 674 C CA . ILE A 1 83 ? -5.176 0.562 12.648 1 94.94 83 ILE A CA 1
ATOM 675 C C . ILE A 1 83 ? -5.492 0.005 14.031 1 94.94 83 ILE A C 1
ATOM 677 O O . ILE A 1 83 ? -6.641 0.048 14.477 1 94.94 83 ILE A O 1
ATOM 681 N N . THR A 1 84 ? -4.469 -0.472 14.703 1 93.12 84 THR A N 1
ATOM 682 C CA . THR A 1 84 ? -4.648 -1.04 16.031 1 93.12 84 THR A CA 1
ATOM 683 C C . THR A 1 84 ? -5.215 0.002 17 1 93.12 84 THR A C 1
ATOM 685 O O . THR A 1 84 ? -6.129 -0.292 17.766 1 93.12 84 THR A O 1
ATOM 688 N N . ARG A 1 85 ? -4.703 1.227 16.938 1 92.81 85 ARG A N 1
ATOM 689 C CA . ARG A 1 85 ? -5.156 2.307 17.797 1 92.81 85 ARG A CA 1
ATOM 690 C C . ARG A 1 85 ? -6.602 2.686 17.5 1 92.81 85 ARG A C 1
ATOM 692 O O . ARG A 1 85 ? -7.391 2.932 18.422 1 92.81 85 ARG A O 1
ATOM 699 N N . PHE A 1 86 ? -6.914 2.656 16.25 1 89.38 86 PHE A N 1
ATOM 700 C CA . PHE A 1 86 ? -8.258 3.029 15.82 1 89.38 86 PHE A CA 1
ATOM 701 C C . PHE A 1 86 ? -9.281 2.006 16.297 1 89.38 86 PHE A C 1
ATOM 703 O O . PHE A 1 86 ? -10.391 2.367 16.703 1 89.38 86 PHE A O 1
ATOM 710 N N . GLU A 1 87 ? -8.898 0.77 16.234 1 87.69 87 GLU A N 1
ATOM 711 C CA . GLU A 1 87 ? -9.812 -0.302 16.625 1 87.69 87 GLU A CA 1
ATOM 712 C C . GLU A 1 87 ? -10.016 -0.334 18.125 1 87.69 87 GLU A C 1
ATOM 714 O O . GLU A 1 87 ? -11.031 -0.841 18.609 1 87.69 87 GLU A O 1
ATOM 719 N N . LYS A 1 88 ? -9.125 0.178 18.844 1 85 88 LYS A N 1
ATOM 720 C CA . LYS A 1 88 ? -9.219 0.171 20.297 1 85 88 LYS A CA 1
ATOM 721 C C . LYS A 1 88 ? -9.969 1.396 20.812 1 85 88 LYS A C 1
ATOM 723 O O . LYS A 1 88 ? -10.336 1.463 21.984 1 85 88 LYS A O 1
ATOM 728 N N . ALA A 1 89 ? -10.117 2.383 20.109 1 71.62 89 ALA A N 1
ATOM 729 C CA . ALA A 1 89 ? -10.797 3.609 20.516 1 71.62 89 ALA A CA 1
ATOM 730 C C . ALA A 1 89 ? -12.305 3.48 20.359 1 71.62 89 ALA A C 1
ATOM 732 O O . ALA A 1 89 ? -12.789 2.736 19.5 1 71.62 89 ALA A O 1
ATOM 733 N N . MET B 1 1 ? 1.193 24.469 6.539 1 83.25 1 MET B N 1
ATOM 734 C CA . MET B 1 1 ? -0.209 24.078 6.602 1 83.25 1 MET B CA 1
ATOM 735 C C . MET B 1 1 ? -0.423 23.016 7.668 1 83.25 1 MET B C 1
ATOM 737 O O . MET B 1 1 ? 0.411 22.109 7.84 1 83.25 1 MET B O 1
ATOM 741 N N . ARG B 1 2 ? -1.506 23.234 8.328 1 88.12 2 ARG B N 1
ATOM 742 C CA . ARG B 1 2 ? -1.854 22.234 9.328 1 88.12 2 ARG B CA 1
ATOM 743 C C . ARG B 1 2 ? -2.453 20.984 8.68 1 88.12 2 ARG B C 1
ATOM 745 O O . ARG B 1 2 ? -3.01 21.062 7.582 1 88.12 2 ARG B O 1
ATOM 752 N N . ILE B 1 3 ? -2.361 19.828 9.344 1 92.44 3 ILE B N 1
ATOM 753 C CA . ILE B 1 3 ? -2.82 18.562 8.805 1 92.44 3 ILE B CA 1
ATOM 754 C C . ILE B 1 3 ? -4.301 18.656 8.453 1 92.44 3 ILE B C 1
ATOM 756 O O . ILE B 1 3 ? -4.715 18.203 7.375 1 92.44 3 ILE B O 1
ATOM 760 N N . LYS B 1 4 ? -5.09 19.234 9.289 1 93.88 4 LYS B N 1
ATOM 761 C CA . LYS B 1 4 ? -6.527 19.359 9.047 1 93.88 4 LYS B CA 1
ATOM 762 C C . LYS B 1 4 ? -6.809 20.188 7.797 1 93.88 4 LYS B C 1
ATOM 764 O O . LYS B 1 4 ? -7.75 19.891 7.055 1 93.88 4 LYS B O 1
ATOM 769 N N . GLU B 1 5 ? -6.051 21.172 7.586 1 94.12 5 GLU B N 1
ATOM 770 C CA . GLU B 1 5 ? -6.188 22 6.395 1 94.12 5 GLU B CA 1
ATOM 771 C C . GLU B 1 5 ? -5.836 21.219 5.133 1 94.12 5 GLU B C 1
ATOM 773 O O . GLU B 1 5 ? -6.473 21.391 4.09 1 94.12 5 GLU B O 1
ATOM 778 N N . ILE B 1 6 ? -4.793 20.391 5.254 1 94.31 6 ILE B N 1
ATOM 779 C CA . ILE B 1 6 ? -4.355 19.578 4.129 1 94.31 6 ILE B CA 1
ATOM 780 C C . ILE B 1 6 ? -5.445 18.578 3.76 1 94.31 6 ILE B C 1
ATOM 782 O O . ILE B 1 6 ? -5.793 18.438 2.586 1 94.31 6 ILE B O 1
ATOM 786 N N . ILE B 1 7 ? -6.039 17.953 4.766 1 96.31 7 ILE B N 1
ATOM 787 C CA . ILE B 1 7 ? -7.102 16.969 4.562 1 96.31 7 ILE B CA 1
ATOM 788 C C . ILE B 1 7 ? -8.305 17.641 3.898 1 96.31 7 ILE B C 1
ATOM 790 O O . ILE B 1 7 ? -8.883 17.094 2.957 1 96.31 7 ILE B O 1
ATOM 794 N N . LYS B 1 8 ? -8.609 18.828 4.387 1 95.69 8 LYS B N 1
ATOM 795 C CA . LYS B 1 8 ? -9.711 19.594 3.795 1 95.69 8 LYS B CA 1
ATOM 796 C C . LYS B 1 8 ? -9.398 19.984 2.355 1 95.69 8 LYS B C 1
ATOM 798 O O . LYS B 1 8 ? -10.25 19.875 1.475 1 95.69 8 LYS B O 1
ATOM 803 N N . ALA B 1 9 ? -8.188 20.438 2.143 1 95.38 9 ALA B N 1
ATOM 804 C CA . ALA B 1 9 ? -7.773 20.828 0.799 1 95.38 9 ALA B CA 1
ATOM 805 C C . ALA B 1 9 ? -7.863 19.656 -0.173 1 95.38 9 ALA B C 1
ATOM 807 O O . ALA B 1 9 ? -8.32 19.812 -1.306 1 95.38 9 ALA B O 1
ATOM 808 N N . LEU B 1 10 ? -7.438 18.453 0.219 1 96.31 10 LEU B N 1
ATOM 809 C CA . LEU B 1 10 ? -7.52 17.266 -0.613 1 96.31 10 LEU B CA 1
ATOM 810 C C . LEU B 1 10 ? -8.969 16.938 -0.958 1 96.31 10 LEU B C 1
ATOM 812 O O . LEU B 1 10 ? -9.273 16.547 -2.088 1 96.31 10 LEU B O 1
ATOM 816 N N . SER B 1 11 ? -9.828 17.109 0.02 1 96.5 11 SER B N 1
ATOM 817 C CA . SER B 1 11 ? -11.25 16.859 -0.206 1 96.5 11 SER B CA 1
ATOM 818 C C . SER B 1 11 ? -11.844 17.891 -1.162 1 96.5 11 SER B C 1
ATOM 820 O O . SER B 1 11 ? -12.586 17.531 -2.084 1 96.5 11 SER B O 1
ATOM 822 N N . ASP B 1 12 ? -11.492 19.156 -0.982 1 96.12 12 ASP B N 1
ATOM 823 C CA . ASP B 1 12 ? -12 20.234 -1.826 1 96.12 12 ASP B CA 1
ATOM 824 C C . ASP B 1 12 ? -11.562 20.047 -3.277 1 96.12 12 ASP B C 1
ATOM 826 O O . ASP B 1 12 ? -12.297 20.406 -4.203 1 96.12 12 ASP B O 1
ATOM 830 N N . LYS B 1 13 ? -10.43 19.469 -3.508 1 95.69 13 LYS B N 1
ATOM 831 C CA . LYS B 1 13 ? -9.883 19.234 -4.844 1 95.69 13 LYS B CA 1
ATOM 832 C C . LYS B 1 13 ? -10.484 17.969 -5.469 1 95.69 13 LYS B C 1
ATOM 834 O O . LYS B 1 13 ? -10.203 17.656 -6.625 1 95.69 13 LYS B O 1
ATOM 839 N N . GLY B 1 14 ? -11.219 17.203 -4.652 1 95.69 14 GLY B N 1
ATOM 840 C CA . GLY B 1 14 ? -11.836 15.977 -5.145 1 95.69 14 GLY B CA 1
ATOM 841 C C . GLY B 1 14 ? -10.906 14.781 -5.098 1 95.69 14 GLY B C 1
ATOM 842 O O . GLY B 1 14 ? -11.188 13.742 -5.707 1 95.69 14 GLY B O 1
ATOM 843 N N . GLU B 1 15 ? -9.75 14.93 -4.391 1 95.88 15 GLU B N 1
ATOM 844 C CA . GLU B 1 15 ? -8.773 13.844 -4.324 1 95.88 15 GLU B CA 1
ATOM 845 C C . GLU B 1 15 ? -9.219 12.758 -3.355 1 95.88 15 GLU B C 1
ATOM 847 O O . GLU B 1 15 ? -9 11.57 -3.604 1 95.88 15 GLU B O 1
ATOM 852 N N . VAL B 1 16 ? -9.789 13.141 -2.266 1 96.12 16 VAL B N 1
ATOM 853 C CA . VAL B 1 16 ? -10.297 12.211 -1.264 1 96.12 16 VAL B CA 1
ATOM 854 C C . VAL B 1 16 ? -11.602 12.75 -0.68 1 96.12 16 VAL B C 1
ATOM 856 O O . VAL B 1 16 ? -11.617 13.797 -0.028 1 96.12 16 VAL B O 1
ATOM 859 N N . SER B 1 17 ? -12.648 12.055 -0.871 1 97.19 17 SER B N 1
ATOM 860 C CA . SER B 1 17 ? -13.938 12.492 -0.355 1 97.19 17 SER B CA 1
ATOM 861 C C . SER B 1 17 ? -14.086 12.156 1.125 1 97.19 17 SER B C 1
ATOM 863 O O . SER B 1 17 ? -14.094 10.984 1.504 1 97.19 17 SER B O 1
ATOM 865 N N . LEU B 1 18 ? -14.359 13.117 1.883 1 97.56 18 LEU B N 1
ATOM 866 C CA . LEU B 1 18 ? -14.492 12.914 3.32 1 97.56 18 LEU B CA 1
ATOM 867 C C . LEU B 1 18 ? -15.828 12.25 3.648 1 97.56 18 LEU B C 1
ATOM 869 O O . LEU B 1 18 ? -16.031 11.758 4.762 1 97.56 18 LEU B O 1
ATOM 873 N N . ASP B 1 19 ? -16.75 12.242 2.695 1 96.44 19 ASP B N 1
ATOM 874 C CA . ASP B 1 19 ? -17.984 11.492 2.865 1 96.44 19 ASP B CA 1
ATOM 875 C C . ASP B 1 19 ? -17.734 9.984 2.797 1 96.44 19 ASP B C 1
ATOM 877 O O . ASP B 1 19 ? -18.5 9.195 3.354 1 96.44 19 ASP B O 1
ATOM 881 N N . ILE B 1 20 ? -16.656 9.602 2.145 1 97.44 20 ILE B N 1
ATOM 882 C CA . ILE B 1 20 ? -16.359 8.195 1.903 1 97.44 20 ILE B CA 1
ATOM 883 C C . ILE B 1 20 ? -15.172 7.77 2.775 1 97.44 20 ILE B C 1
ATOM 885 O O . ILE B 1 20 ? -15.133 6.633 3.258 1 97.44 20 ILE B O 1
ATOM 889 N N . TRP B 1 21 ? -14.266 8.664 2.918 1 97.44 21 TRP B N 1
ATOM 890 C CA . TRP B 1 21 ? -13.016 8.328 3.594 1 97.44 21 TRP B CA 1
ATOM 891 C C . TRP B 1 21 ? -12.859 9.125 4.879 1 97.44 21 TRP B C 1
ATOM 893 O O . TRP B 1 21 ? -12.828 10.359 4.852 1 97.44 21 TRP B O 1
ATOM 903 N N . LYS B 1 22 ? -12.703 8.523 6.027 1 97 22 LYS B N 1
ATOM 904 C CA . LYS B 1 22 ? -12.438 9.148 7.324 1 97 22 LYS B CA 1
ATOM 905 C C . LYS B 1 22 ? -10.945 9.141 7.645 1 97 22 LYS B C 1
ATOM 907 O O . LYS B 1 22 ? -10.336 8.078 7.777 1 97 22 LYS B O 1
ATOM 912 N N . PRO B 1 23 ? -10.336 10.297 7.793 1 97.56 23 PRO B N 1
ATOM 913 C CA . PRO B 1 23 ? -8.938 10.281 8.219 1 97.56 23 PRO B CA 1
ATOM 914 C C . PRO B 1 23 ? -8.75 9.703 9.617 1 97.56 23 PRO B C 1
ATOM 916 O O . PRO B 1 23 ? -9.484 10.055 10.547 1 97.56 23 PRO B O 1
ATOM 919 N N . ILE B 1 24 ? -7.711 8.781 9.773 1 96.88 24 ILE B N 1
ATOM 920 C CA . ILE B 1 24 ? -7.574 8.164 11.086 1 96.88 24 ILE B CA 1
ATOM 921 C C . ILE B 1 24 ? -6.16 8.375 11.617 1 96.88 24 ILE B C 1
ATOM 923 O O . ILE B 1 24 ? -5.895 8.18 12.805 1 96.88 24 ILE B O 1
ATOM 927 N N . SER B 1 25 ? -5.242 8.711 10.766 1 96.38 25 SER B N 1
ATOM 928 C CA . SER B 1 25 ? -3.873 9 11.18 1 96.38 25 SER B CA 1
ATOM 929 C C . SER B 1 25 ? -3.133 9.805 10.125 1 96.38 25 SER B C 1
ATOM 931 O O . SER B 1 25 ? -3.5 9.781 8.945 1 96.38 25 SER B O 1
ATOM 933 N N . ALA B 1 26 ? -2.193 10.547 10.539 1 96.25 26 ALA B N 1
ATOM 934 C CA . ALA B 1 26 ? -1.321 11.305 9.648 1 96.25 26 ALA B CA 1
ATOM 935 C C . ALA B 1 26 ? 0.102 11.367 10.195 1 96.25 26 ALA B C 1
ATOM 937 O O . ALA B 1 26 ? 0.304 11.43 11.414 1 96.25 26 ALA B O 1
ATOM 938 N N . ARG B 1 27 ? 0.97 11.281 9.195 1 93.38 27 ARG B N 1
ATOM 939 C CA . ARG B 1 27 ? 2.383 11.305 9.555 1 93.38 27 ARG B CA 1
ATOM 9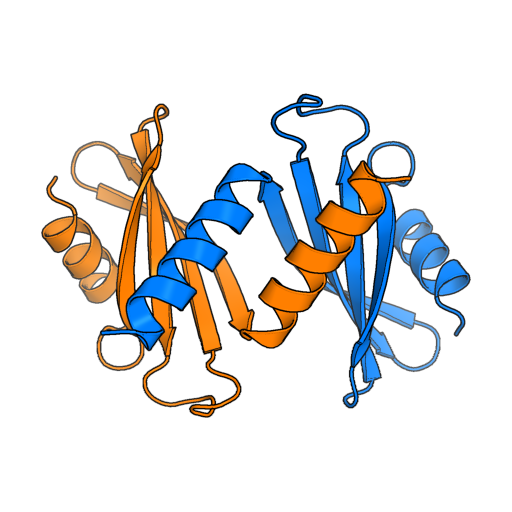40 C C . ARG B 1 27 ? 3.178 12.195 8.602 1 93.38 27 ARG B C 1
ATOM 942 O O . ARG B 1 27 ? 3.164 11.977 7.387 1 93.38 27 ARG B O 1
ATOM 949 N N . LYS B 1 28 ? 3.84 13.102 9.18 1 88.56 28 LYS B N 1
ATOM 950 C CA . LYS B 1 28 ? 4.691 13.969 8.367 1 88.56 28 LYS B CA 1
ATOM 951 C C . LYS B 1 28 ? 6.098 13.391 8.234 1 88.56 28 LYS B C 1
ATOM 953 O O . LYS B 1 28 ? 6.676 12.922 9.219 1 88.56 28 LYS B O 1
ATOM 958 N N . SER B 1 29 ? 6.555 13.297 6.992 1 83.56 29 SER B N 1
ATOM 959 C CA . SER B 1 29 ? 7.91 12.812 6.758 1 83.56 29 SER B CA 1
ATOM 960 C C . SER B 1 29 ? 8.914 13.961 6.762 1 83.56 29 SER B C 1
ATOM 962 O O . SER B 1 29 ? 8.539 15.125 6.625 1 83.56 29 SER B O 1
ATOM 964 N N . SER B 1 30 ? 10.203 13.57 6.949 1 79.75 30 SER B N 1
ATOM 965 C CA . SER B 1 30 ? 11.273 14.562 7.047 1 79.75 30 SER B CA 1
ATOM 966 C C . SER B 1 30 ? 11.469 15.297 5.727 1 79.75 30 SER B C 1
ATOM 968 O O . SER B 1 30 ? 11.984 16.422 5.703 1 79.75 30 SER B O 1
ATOM 970 N N . ASP B 1 31 ? 11.055 14.672 4.672 1 80.12 31 ASP B N 1
ATOM 971 C CA . ASP B 1 31 ? 11.258 15.273 3.355 1 80.12 31 ASP B CA 1
ATOM 972 C C . ASP B 1 31 ? 10.141 16.25 3.021 1 80.12 31 ASP B C 1
ATOM 974 O O . ASP B 1 31 ? 10.07 16.766 1.902 1 80.12 31 ASP B O 1
ATOM 978 N N . GLY B 1 32 ? 9.195 16.516 3.951 1 80.88 32 GLY B N 1
ATOM 979 C CA . GLY B 1 32 ? 8.133 17.5 3.76 1 80.88 32 GLY B CA 1
ATOM 980 C C . GLY B 1 32 ? 6.84 16.875 3.266 1 80.88 32 GLY B C 1
ATOM 981 O O . GLY B 1 32 ? 5.848 17.578 3.059 1 80.88 32 GLY B O 1
ATOM 982 N N . THR B 1 33 ? 6.898 15.578 3.02 1 91.06 33 THR B N 1
ATOM 983 C CA . THR B 1 33 ? 5.684 14.906 2.566 1 91.06 33 THR B CA 1
ATOM 984 C C . THR B 1 33 ? 4.844 14.445 3.756 1 91.06 33 THR B C 1
ATOM 986 O O . THR B 1 33 ? 5.297 14.508 4.902 1 91.06 33 THR B O 1
ATOM 989 N N . LEU B 1 34 ? 3.623 14.219 3.43 1 94.94 34 LEU B N 1
ATOM 990 C CA . LEU B 1 34 ? 2.658 13.789 4.438 1 94.94 34 LEU B CA 1
ATOM 991 C C . LEU B 1 34 ? 1.992 12.477 4.031 1 94.94 34 LEU B C 1
ATOM 993 O O . LEU B 1 34 ? 1.603 12.305 2.875 1 94.94 34 LEU B O 1
ATOM 997 N N . ASP B 1 35 ? 2.016 11.523 4.969 1 95.25 35 ASP B N 1
ATOM 998 C CA . ASP B 1 35 ? 1.229 10.305 4.824 1 95.25 35 ASP B CA 1
ATOM 999 C C . ASP B 1 35 ? -0.084 10.398 5.594 1 95.25 35 ASP B C 1
ATOM 1001 O O . ASP B 1 35 ? -0.095 10.781 6.766 1 95.25 35 ASP B O 1
ATOM 1005 N N . ILE B 1 36 ? -1.154 10.117 4.902 1 97.38 36 ILE B N 1
ATOM 1006 C CA . ILE B 1 36 ? -2.451 10.125 5.57 1 97.38 36 ILE B CA 1
ATOM 1007 C C . ILE B 1 36 ? -3.133 8.766 5.391 1 97.38 36 ILE B C 1
ATOM 1009 O O . ILE B 1 36 ? -3.168 8.227 4.281 1 97.38 36 ILE B O 1
ATOM 1013 N N . LEU B 1 37 ? -3.611 8.203 6.477 1 97.81 37 LEU B N 1
ATOM 1014 C CA . LEU B 1 37 ? -4.379 6.965 6.457 1 97.81 37 LEU B CA 1
ATOM 1015 C C . LEU B 1 37 ? -5.859 7.234 6.688 1 97.81 37 LEU B C 1
ATOM 1017 O O . LEU B 1 37 ? -6.227 7.941 7.629 1 97.81 37 LEU B O 1
ATOM 1021 N N . TYR B 1 38 ? -6.645 6.719 5.746 1 97.69 38 TYR B N 1
ATOM 1022 C CA . TYR B 1 38 ? -8.094 6.848 5.859 1 97.69 38 TYR B CA 1
ATOM 1023 C C . TYR B 1 38 ? -8.75 5.48 6.027 1 97.69 38 TYR B C 1
ATOM 1025 O O . TYR B 1 38 ? -8.219 4.469 5.566 1 97.69 38 TYR B O 1
ATOM 1033 N N . ARG B 1 39 ? -9.898 5.473 6.645 1 97.19 39 ARG B N 1
ATOM 1034 C CA . ARG B 1 39 ? -10.789 4.32 6.684 1 97.19 39 ARG B CA 1
ATOM 1035 C C . ARG B 1 39 ? -12.039 4.57 5.848 1 97.19 39 ARG B C 1
ATOM 1037 O O . ARG B 1 39 ? -12.633 5.648 5.91 1 97.19 39 ARG B O 1
ATOM 1044 N N . ASN B 1 40 ? -12.336 3.605 5.051 1 97.12 40 ASN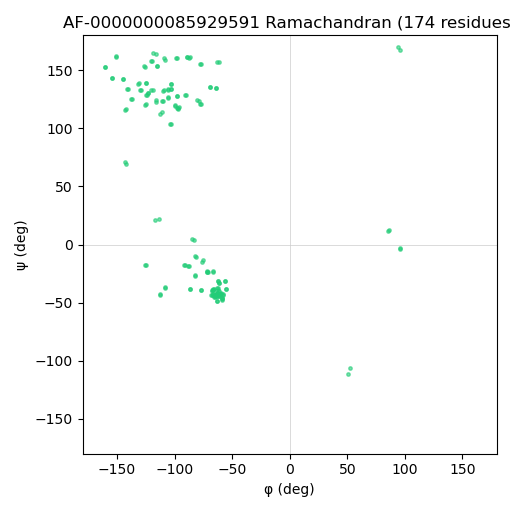 B N 1
ATOM 1045 C CA . ASN B 1 40 ? -13.539 3.742 4.238 1 97.12 40 ASN B CA 1
ATOM 1046 C C . ASN B 1 40 ? -14.797 3.682 5.09 1 97.12 40 ASN B C 1
ATOM 1048 O O . ASN B 1 40 ? -14.938 2.797 5.938 1 97.12 40 ASN B O 1
ATOM 1052 N N . ARG B 1 41 ? -15.688 4.551 4.816 1 94.94 41 ARG B N 1
ATOM 1053 C CA . ARG B 1 41 ? -16.906 4.629 5.613 1 94.94 41 ARG B CA 1
ATOM 1054 C C . ARG B 1 41 ? -18.016 3.76 5.016 1 94.94 41 ARG B C 1
ATOM 1056 O O . ARG B 1 41 ? -19 3.445 5.691 1 94.94 41 ARG B O 1
ATOM 1063 N N . VAL B 1 42 ? -17.812 3.416 3.75 1 92.56 42 VAL B N 1
ATOM 1064 C CA . VAL B 1 42 ? -18.953 2.895 3.01 1 92.56 42 VAL B CA 1
ATOM 1065 C C . VAL B 1 42 ? -18.734 1.421 2.682 1 92.56 42 VAL B C 1
ATOM 1067 O O . VAL B 1 42 ? -19.656 0.608 2.787 1 92.56 42 VAL B O 1
ATOM 1070 N N . VAL B 1 43 ? -17.531 1.131 2.281 1 89.06 43 VAL B N 1
ATOM 1071 C CA . VAL B 1 43 ? -17.266 -0.247 1.879 1 89.06 43 VAL B CA 1
ATOM 1072 C C . VAL B 1 43 ? -16.375 -0.926 2.91 1 89.06 43 VAL B C 1
ATOM 1074 O O . VAL B 1 43 ? -15.727 -0.255 3.721 1 89.06 43 VAL B O 1
ATOM 1077 N N . GLY B 1 44 ? -16.375 -2.244 2.908 1 84.69 44 GLY B N 1
ATOM 1078 C CA . GLY B 1 44 ? -15.656 -3.029 3.896 1 84.69 44 GLY B CA 1
ATOM 1079 C C . GLY B 1 44 ? -16.516 -3.443 5.074 1 84.69 44 GLY B C 1
ATOM 1080 O O . GLY B 1 44 ? -17.688 -3.092 5.145 1 84.69 44 GLY B O 1
ATOM 1081 N N . SER B 1 45 ? -16.031 -4.297 5.891 1 85.94 45 SER B N 1
ATOM 1082 C CA . SER B 1 45 ? -16.703 -4.746 7.102 1 85.94 45 SER B CA 1
ATOM 1083 C C . SER B 1 45 ? -15.891 -4.418 8.344 1 85.94 45 SER B C 1
ATOM 1085 O O . SER B 1 45 ? -14.742 -3.98 8.242 1 85.94 45 SER B O 1
ATOM 1087 N N . GLU B 1 46 ? -16.547 -4.5 9.391 1 85.12 46 GLU B N 1
ATOM 1088 C CA . GLU B 1 46 ? -15.836 -4.297 10.648 1 85.12 46 GLU B CA 1
ATOM 1089 C C . GLU B 1 46 ? -14.664 -5.262 10.781 1 85.12 46 GLU B C 1
ATOM 1091 O O . GLU B 1 46 ? -13.625 -4.91 11.352 1 85.12 46 GLU B O 1
ATOM 1096 N N . LYS B 1 47 ? -14.828 -6.477 10.18 1 87.69 47 LYS B N 1
ATOM 1097 C CA . LYS B 1 47 ? -13.812 -7.516 10.289 1 87.69 47 LYS B CA 1
ATOM 1098 C C . LYS B 1 47 ? -12.695 -7.301 9.273 1 87.69 47 LYS B C 1
ATOM 1100 O O . LYS B 1 47 ? -11.57 -7.762 9.469 1 87.69 47 LYS B O 1
ATOM 1105 N N . ASP B 1 48 ? -13.086 -6.656 8.203 1 90.44 48 ASP B N 1
ATOM 1106 C CA . ASP B 1 48 ? -12.102 -6.406 7.16 1 90.44 48 ASP B CA 1
ATOM 1107 C C . ASP B 1 48 ? -12.305 -5.031 6.523 1 90.44 48 ASP B C 1
ATOM 1109 O O . ASP B 1 48 ? -12.742 -4.934 5.375 1 90.44 48 ASP B O 1
ATOM 1113 N N . PRO B 1 49 ? -12.023 -4.035 7.277 1 94.62 49 PRO B N 1
ATOM 1114 C CA . PRO B 1 49 ? -12.172 -2.666 6.781 1 94.62 49 PRO B CA 1
ATOM 1115 C C . PRO B 1 49 ? -11.273 -2.367 5.586 1 94.62 49 PRO B C 1
ATOM 1117 O O . PRO B 1 49 ? -10.305 -3.092 5.344 1 94.62 49 PRO B O 1
ATOM 1120 N N . VAL B 1 50 ? -11.656 -1.424 4.852 1 94.81 50 VAL B N 1
ATOM 1121 C CA . VAL B 1 50 ? -10.875 -0.939 3.719 1 94.81 50 VAL B CA 1
ATOM 1122 C C . VAL B 1 50 ? -10.242 0.404 4.066 1 94.81 50 VAL B C 1
ATOM 1124 O O . VAL B 1 50 ? -10.883 1.269 4.664 1 94.81 50 VAL B O 1
ATOM 1127 N N . PHE B 1 51 ? -8.992 0.51 3.744 1 96.19 51 PHE B N 1
ATOM 1128 C CA . PHE B 1 51 ? -8.234 1.715 4.074 1 96.19 51 PHE B CA 1
ATOM 1129 C C . PHE B 1 51 ? -7.676 2.363 2.812 1 96.19 51 PHE B C 1
ATOM 1131 O O . PHE B 1 51 ? -7.609 1.729 1.758 1 96.19 51 PHE B O 1
ATOM 1138 N N . LEU B 1 52 ? -7.379 3.576 2.877 1 96.75 52 LEU B N 1
ATOM 1139 C CA . LEU B 1 52 ? -6.66 4.359 1.879 1 96.75 52 LEU B CA 1
ATOM 1140 C C . LEU B 1 52 ? -5.441 5.043 2.496 1 96.75 52 LEU B C 1
ATOM 1142 O O . LEU B 1 52 ? -5.555 5.703 3.531 1 96.75 52 LEU B O 1
ATOM 1146 N N . TRP B 1 53 ? -4.297 4.727 1.96 1 96.31 53 TRP B N 1
ATOM 1147 C CA . TRP B 1 53 ? -3.082 5.461 2.289 1 96.31 53 TRP B CA 1
ATOM 1148 C C . TRP B 1 53 ? -2.748 6.477 1.203 1 96.31 53 TRP B C 1
ATOM 1150 O O . TRP B 1 53 ? -2.57 6.113 0.038 1 96.31 53 TRP B O 1
ATOM 1160 N N . ALA B 1 54 ? -2.695 7.773 1.529 1 96.19 54 ALA B N 1
ATOM 1161 C CA . ALA B 1 54 ? -2.332 8.844 0.605 1 96.19 54 ALA B CA 1
ATOM 1162 C C . ALA B 1 54 ? -0.975 9.438 0.966 1 96.19 54 ALA B C 1
ATOM 1164 O O . ALA B 1 54 ? -0.733 9.797 2.121 1 96.19 54 ALA B O 1
ATOM 1165 N N . TYR B 1 55 ? -0.109 9.406 0 1 94.5 55 TYR B N 1
ATOM 1166 C CA . TYR B 1 55 ? 1.18 10.086 0.067 1 94.5 55 TYR B CA 1
ATOM 1167 C C . TYR B 1 55 ? 1.12 11.438 -0.631 1 94.5 55 TYR B C 1
ATOM 1169 O O . TYR B 1 55 ? 0.888 11.516 -1.84 1 94.5 55 TYR B O 1
ATOM 1177 N N . VAL B 1 56 ? 1.336 12.469 0.173 1 95.69 56 VAL B N 1
ATOM 1178 C CA . VAL B 1 56 ? 0.991 13.812 -0.293 1 95.69 56 VAL B CA 1
ATOM 1179 C C . VAL B 1 56 ? 2.209 14.727 -0.183 1 95.69 56 VAL B C 1
ATOM 1181 O O . VAL B 1 56 ? 2.965 14.648 0.789 1 95.69 56 VAL B O 1
ATOM 1184 N N . ASN B 1 57 ? 2.324 15.516 -1.216 1 93.19 57 ASN B N 1
ATOM 1185 C CA . ASN B 1 57 ? 3.336 16.562 -1.206 1 93.19 57 ASN B CA 1
ATOM 1186 C C . ASN B 1 57 ? 2.719 17.938 -0.921 1 93.19 57 ASN B C 1
ATOM 1188 O O . ASN B 1 57 ? 1.633 18.25 -1.412 1 93.19 57 ASN B O 1
ATOM 1192 N N . ILE B 1 58 ? 3.404 18.609 -0.017 1 88.06 58 ILE B N 1
ATOM 1193 C CA . ILE B 1 58 ? 2.984 19.969 0.309 1 88.06 58 ILE B CA 1
ATOM 1194 C C . ILE B 1 58 ? 3.912 20.969 -0.37 1 88.06 58 ILE B C 1
ATOM 1196 O O . ILE B 1 58 ? 5.102 21.047 -0.053 1 88.06 58 ILE B O 1
ATOM 1200 N N . VAL B 1 59 ? 3.471 21.578 -1.439 1 81.06 59 VAL B N 1
ATOM 1201 C CA . VAL B 1 59 ? 4.262 22.578 -2.16 1 81.06 59 VAL B CA 1
ATOM 1202 C C . VAL B 1 59 ? 3.641 23.953 -1.99 1 81.06 59 VAL B C 1
ATOM 1204 O O . VAL B 1 59 ? 2.553 24.219 -2.51 1 81.06 59 VAL B O 1
ATOM 1207 N N . GLU B 1 60 ? 4.508 24.797 -1.239 1 79.25 60 GLU B N 1
ATOM 1208 C CA . GLU B 1 60 ? 4.02 26.156 -0.963 1 79.25 60 GLU B CA 1
ATOM 1209 C C . GLU B 1 60 ? 2.613 26.109 -0.367 1 79.25 60 GLU B C 1
ATOM 1211 O O . GLU B 1 60 ? 2.396 25.516 0.688 1 79.25 60 GLU B O 1
ATOM 1216 N N . ASP B 1 61 ? 1.574 26.547 -1.064 1 77.25 61 ASP B N 1
ATOM 1217 C CA . ASP B 1 61 ? 0.217 26.594 -0.53 1 77.25 61 ASP B CA 1
ATOM 1218 C C . ASP B 1 61 ? -0.694 25.609 -1.263 1 77.25 61 ASP B C 1
ATOM 1220 O O . ASP B 1 61 ? -1.907 25.812 -1.335 1 77.25 61 ASP B O 1
ATOM 1224 N N . ASP B 1 62 ? 0.066 24.625 -1.855 1 88.12 62 ASP B N 1
ATOM 1225 C CA . ASP B 1 62 ? -0.747 23.641 -2.553 1 88.12 62 ASP B CA 1
ATOM 1226 C C . ASP B 1 62 ? -0.412 22.219 -2.082 1 88.12 62 ASP B C 1
ATOM 1228 O O . ASP B 1 62 ? 0.645 21.984 -1.491 1 88.12 62 ASP B O 1
ATOM 1232 N N . VAL B 1 63 ? -1.393 21.359 -2.217 1 91.81 63 VAL B N 1
ATOM 1233 C CA . VAL B 1 63 ? -1.232 19.953 -1.845 1 91.81 63 VAL B CA 1
ATOM 1234 C C . VAL B 1 63 ? -1.47 19.062 -3.062 1 91.81 63 VAL B C 1
ATOM 1236 O O . VAL B 1 63 ? -2.379 19.312 -3.857 1 91.81 63 VAL B O 1
ATOM 1239 N N . ARG B 1 64 ? -0.543 18.094 -3.262 1 92.44 64 ARG B N 1
ATOM 1240 C CA . ARG B 1 64 ? -0.654 17.172 -4.379 1 92.44 64 ARG B CA 1
ATOM 1241 C C . ARG B 1 64 ? -0.506 15.727 -3.906 1 92.44 64 ARG B C 1
ATOM 1243 O O . ARG B 1 64 ? 0.397 15.414 -3.127 1 92.44 64 ARG B O 1
ATOM 1250 N N . VAL B 1 65 ? -1.401 14.938 -4.367 1 92.94 65 VAL B N 1
ATOM 1251 C CA . VAL B 1 65 ? -1.279 13.508 -4.078 1 92.94 65 VAL B CA 1
ATOM 1252 C C . VAL B 1 65 ? -0.216 12.891 -4.98 1 92.94 65 VAL B C 1
ATOM 1254 O O . VAL B 1 65 ? -0.289 13 -6.207 1 92.94 65 VAL B O 1
ATOM 1257 N N . LEU B 1 66 ? 0.764 12.336 -4.359 1 90.38 66 LEU B N 1
ATOM 1258 C CA . LEU B 1 66 ? 1.803 11.648 -5.113 1 90.38 66 LEU B CA 1
ATOM 1259 C C . LEU B 1 66 ? 1.405 10.195 -5.379 1 90.38 66 LEU B C 1
ATOM 1261 O O . LEU B 1 66 ? 1.683 9.664 -6.453 1 90.38 66 LEU B O 1
ATOM 1265 N N . GLU B 1 67 ? 0.815 9.578 -4.473 1 87 67 GLU B N 1
ATOM 1266 C CA . GLU B 1 67 ? 0.366 8.195 -4.574 1 87 67 GLU B CA 1
ATOM 1267 C C . GLU B 1 67 ? -0.812 7.926 -3.641 1 87 67 GLU B C 1
ATOM 1269 O O . GLU B 1 67 ? -0.923 8.539 -2.58 1 87 67 GLU B O 1
ATOM 1274 N N . LYS B 1 68 ? -1.726 7.109 -4.121 1 92.12 68 LYS B N 1
ATOM 1275 C CA . LYS B 1 68 ? -2.828 6.598 -3.311 1 92.12 68 LYS B CA 1
ATOM 1276 C C . LYS B 1 68 ? -2.967 5.086 -3.461 1 92.12 68 LYS B C 1
ATOM 1278 O O . LYS B 1 68 ? -2.881 4.555 -4.57 1 92.12 68 LYS B O 1
ATOM 1283 N N . ILE B 1 69 ? -3.205 4.484 -2.33 1 90.44 69 ILE B N 1
ATOM 1284 C CA . ILE B 1 69 ? -3.393 3.039 -2.408 1 90.44 69 ILE B CA 1
ATOM 1285 C C . ILE B 1 69 ? -4.508 2.611 -1.457 1 90.44 69 ILE B C 1
ATOM 1287 O O . ILE B 1 69 ? -4.586 3.096 -0.325 1 90.44 69 ILE B O 1
ATOM 1291 N N . THR B 1 70 ? -5.324 1.799 -2.008 1 92.5 70 THR B N 1
ATOM 1292 C CA . THR B 1 70 ? -6.367 1.199 -1.182 1 92.5 70 THR B CA 1
ATOM 1293 C C . THR B 1 70 ? -6.012 -0.241 -0.824 1 92.5 70 THR B C 1
ATOM 1295 O O . THR B 1 70 ? -5.496 -0.985 -1.661 1 92.5 70 THR B O 1
ATOM 1298 N N . PHE B 1 71 ? -6.262 -0.58 0.385 1 91.69 71 PHE B N 1
ATOM 1299 C CA . PHE B 1 71 ? -5.992 -1.941 0.834 1 91.69 71 PHE B CA 1
ATOM 1300 C C . PHE B 1 71 ? -6.945 -2.338 1.958 1 91.69 71 PHE B C 1
ATOM 1302 O O . PHE B 1 71 ? -7.594 -1.48 2.559 1 91.69 71 PHE B O 1
ATOM 1309 N N . LYS B 1 72 ? -7.047 -3.59 2.18 1 92.56 72 LYS B N 1
ATOM 1310 C CA . LYS B 1 72 ? -7.82 -4.129 3.293 1 92.56 72 LYS B CA 1
ATOM 1311 C C . LYS B 1 72 ? -6.918 -4.48 4.469 1 92.56 72 LYS B C 1
ATOM 1313 O O . LYS B 1 72 ? -5.707 -4.648 4.305 1 92.56 72 LYS B O 1
ATOM 1318 N N . LYS B 1 73 ? -7.523 -4.586 5.59 1 93.31 73 LYS B N 1
ATOM 1319 C CA . LYS B 1 73 ? -6.789 -4.969 6.789 1 93.31 73 LYS B CA 1
ATOM 1320 C C . LYS B 1 73 ? -6.051 -6.289 6.586 1 93.31 73 LYS B C 1
ATOM 1322 O O . LYS B 1 73 ? -4.93 -6.461 7.062 1 93.31 73 LYS B O 1
ATOM 1327 N N . GLU B 1 74 ? -6.66 -7.227 5.891 1 92.88 74 GLU B N 1
ATOM 1328 C CA . GLU B 1 74 ? -6.047 -8.531 5.672 1 92.88 74 GLU B CA 1
ATOM 1329 C C . GLU B 1 74 ? -4.734 -8.406 4.902 1 92.88 74 GLU B C 1
ATOM 1331 O O . GLU B 1 74 ? -3.816 -9.203 5.094 1 92.88 74 GLU B O 1
ATOM 1336 N N . HIS B 1 75 ? -4.684 -7.43 4.023 1 93.12 75 HIS B N 1
ATOM 1337 C CA . HIS B 1 75 ? -3.449 -7.207 3.279 1 93.12 75 HIS B CA 1
ATOM 1338 C C . HIS B 1 75 ? -2.328 -6.738 4.199 1 93.12 75 HIS B C 1
ATOM 1340 O O . HIS B 1 75 ? -1.2 -7.23 4.113 1 93.12 75 HIS B O 1
ATOM 1346 N N . VAL B 1 76 ? -2.654 -5.832 5.102 1 94.44 76 VAL B N 1
ATOM 1347 C CA . VAL B 1 76 ? -1.663 -5.312 6.035 1 94.44 76 VAL B CA 1
ATOM 1348 C C . VAL B 1 76 ? -1.149 -6.441 6.926 1 94.44 76 VAL B C 1
ATOM 1350 O O . VAL B 1 76 ? 0.056 -6.555 7.16 1 94.44 76 VAL B O 1
ATOM 1353 N N . LYS B 1 77 ? -2.057 -7.227 7.395 1 94.5 77 LYS B N 1
ATOM 1354 C CA . LYS B 1 77 ? -1.679 -8.359 8.227 1 94.5 77 LYS B CA 1
ATOM 1355 C C . LYS B 1 77 ? -0.735 -9.305 7.48 1 94.5 77 LYS B C 1
ATOM 1357 O O . LYS B 1 77 ? 0.291 -9.719 8.023 1 94.5 77 LYS B O 1
ATOM 1362 N N . TRP B 1 78 ? -1.078 -9.625 6.289 1 96.06 78 TRP B N 1
ATOM 1363 C CA . TRP B 1 78 ? -0.261 -10.523 5.48 1 96.06 78 TRP B CA 1
ATOM 1364 C C . TRP B 1 78 ? 1.124 -9.93 5.238 1 96.06 78 TRP B C 1
ATOM 1366 O O . TRP B 1 78 ? 2.135 -10.617 5.387 1 96.06 78 TRP B O 1
ATOM 1376 N N . ILE B 1 79 ? 1.163 -8.648 4.91 1 96.69 79 ILE B N 1
ATOM 1377 C CA . ILE B 1 79 ? 2.428 -7.973 4.648 1 96.69 79 ILE B CA 1
ATOM 1378 C C . ILE B 1 79 ? 3.289 -7.98 5.91 1 96.69 79 ILE B C 1
ATOM 1380 O O . ILE B 1 79 ? 4.465 -8.344 5.859 1 96.69 79 ILE B O 1
ATOM 1384 N N . THR B 1 80 ? 2.67 -7.594 7.004 1 95.94 80 THR B N 1
ATOM 1385 C CA . THR B 1 80 ? 3.395 -7.543 8.266 1 95.94 80 THR B CA 1
ATOM 1386 C C . THR B 1 80 ? 3.967 -8.914 8.617 1 95.94 80 THR B C 1
ATOM 1388 O O . THR B 1 80 ? 5.141 -9.031 8.977 1 95.94 80 THR B O 1
ATOM 1391 N N . ASN B 1 81 ? 3.145 -9.922 8.477 1 96.5 81 ASN B N 1
ATOM 1392 C CA . ASN B 1 81 ? 3.586 -11.281 8.773 1 96.5 81 ASN B CA 1
ATOM 1393 C C . ASN B 1 81 ? 4.715 -11.719 7.848 1 96.5 81 ASN B C 1
ATOM 1395 O O . ASN B 1 81 ? 5.656 -12.383 8.281 1 96.5 81 ASN B O 1
ATOM 1399 N N . SER B 1 82 ? 4.598 -11.398 6.59 1 95.31 82 SER B N 1
ATOM 1400 C CA . SER B 1 82 ? 5.598 -11.773 5.594 1 95.31 82 SER B CA 1
ATOM 1401 C C . SER B 1 82 ? 6.945 -11.125 5.891 1 95.31 82 SER B C 1
ATOM 1403 O O . SER B 1 82 ? 7.988 -11.773 5.789 1 95.31 82 SER B O 1
ATOM 1405 N N . ILE B 1 83 ? 6.863 -9.852 6.277 1 94.94 83 ILE B N 1
ATOM 1406 C CA . ILE B 1 83 ? 8.094 -9.133 6.605 1 94.94 83 ILE B CA 1
ATOM 1407 C C . ILE B 1 83 ? 8.734 -9.758 7.84 1 94.94 83 ILE B C 1
ATOM 1409 O O . ILE B 1 83 ? 9.945 -10.008 7.859 1 94.94 83 ILE B O 1
ATOM 1413 N N . THR B 1 84 ? 7.926 -10.031 8.844 1 93.06 84 THR B N 1
ATOM 1414 C CA . THR B 1 84 ? 8.43 -10.617 10.078 1 93.06 84 THR B CA 1
ATOM 1415 C C . THR B 1 84 ? 9.086 -11.969 9.805 1 93.06 84 THR B C 1
ATOM 1417 O O . THR B 1 84 ? 10.164 -12.258 10.328 1 93.06 84 THR B O 1
ATOM 1420 N N . ARG B 1 85 ? 8.469 -12.781 8.953 1 92.81 85 ARG B N 1
ATOM 1421 C CA . ARG B 1 85 ? 8.992 -14.102 8.617 1 92.81 85 ARG B CA 1
ATOM 1422 C C . ARG B 1 85 ? 10.305 -13.992 7.848 1 92.81 85 ARG B C 1
ATOM 1424 O O . ARG B 1 85 ? 11.234 -14.766 8.086 1 92.81 85 ARG B O 1
ATOM 1431 N N . PHE B 1 86 ? 10.344 -13.031 7.008 1 89.38 86 PHE B N 1
ATOM 1432 C CA . PHE B 1 86 ? 11.531 -12.828 6.176 1 89.38 86 PHE B CA 1
ATOM 1433 C C . PHE B 1 86 ? 12.719 -12.406 7.027 1 89.38 86 PHE B C 1
ATOM 1435 O O . PHE B 1 86 ? 13.844 -12.844 6.789 1 89.38 86 PHE B O 1
ATOM 1442 N N . GLU B 1 87 ? 12.445 -11.562 7.988 1 87.69 87 GLU B N 1
ATOM 1443 C CA . GLU B 1 87 ? 13.516 -11.055 8.844 1 87.69 87 GLU B CA 1
ATOM 1444 C C . GLU B 1 87 ? 14.031 -12.133 9.789 1 87.69 87 GLU B C 1
ATOM 1446 O O . GLU B 1 87 ? 15.172 -12.062 10.258 1 87.69 87 GLU B O 1
ATOM 1451 N N . LYS B 1 88 ? 13.258 -13.078 10.055 1 84.81 88 LYS B N 1
ATOM 1452 C CA . LYS B 1 88 ? 13.648 -14.148 10.969 1 84.81 88 LYS B CA 1
ATOM 1453 C C . LYS B 1 88 ? 14.375 -15.266 10.234 1 84.81 88 LYS B C 1
ATOM 1455 O O . LYS B 1 88 ? 14.984 -16.141 10.859 1 84.81 88 LYS B O 1
ATOM 1460 N N . ALA B 1 89 ? 14.273 -15.367 9 1 71.75 89 ALA B N 1
ATOM 1461 C CA . ALA B 1 89 ? 14.906 -16.422 8.211 1 71.75 89 ALA B CA 1
ATOM 1462 C C . ALA B 1 89 ? 16.359 -16.062 7.887 1 71.75 89 ALA B C 1
ATOM 1464 O O . ALA B 1 89 ? 17.234 -16.938 7.914 1 71.75 89 ALA B O 1
#

Sequence (178 aa):
MRIKEIIKALSDKGEVSLDIWKPISARKSSDGTLDILYRNRVVGSEKDPVFLWAYVNIVEDDVRVLEKITFKKEHVKWITNSITRFEKAMRIKEIIKALSDKGEVSLDIWKPISARKSSDGTLDILYRNRVVGSEKDPVFLWAYVNIVEDDVRVLEKITFKKEHVKWITNSITRFEKA

Organism: NCBI:txid2866384

Nearest PDB structures (foldseek):
  6d63-assembly6_K  TM=6.382E-01  e=1.461E+00  Pseudomonas sp. ADP
  6bju-assembly2_C  TM=6.493E-01  e=1.461E+00  Pseudomonas sp. EGD-AKN5
  6d63-assembly6_L  TM=6.514E-01  e=1.867E+00  Pseudomonas sp. ADP
  6d63-assembly3_F  TM=5.749E-01  e=1.553E+00  Pseudomonas sp. ADP
  6bju-assembly2_C  TM=6.464E-01  e=1.463E+00  Pseudomonas sp. EGD-AKN5

pLDDT: mean 92.2, std 5.45, range [71.62, 97.81]

Foldseek 3Di:
DDPVVLVVQCCVVVNDPCVFWPWDDKDADPVQKIWTKTWGPPDDDPVKTKMKIWIWHDDDPHIDTPDIDIDIPVVVVVVVVVVVVVVVD/DDPVVLVVQCCVVVNDPCVFWPWDDKDADPVQKIWTKTWGPPDDDPVKTKMKIWIWHDDDPDIDTPDIDIDIPVVVVVVVVVVVVVVVD